Protein AF-A0A9E5R4J4-F1 (afdb_monomer_lite)

Structure (mmCIF, N/CA/C/O backbone):
data_AF-A0A9E5R4J4-F1
#
_entry.id   AF-A0A9E5R4J4-F1
#
loop_
_atom_site.group_PDB
_atom_site.id
_atom_site.type_symbol
_atom_site.label_atom_id
_atom_site.label_alt_id
_atom_site.label_comp_id
_atom_site.label_asym_id
_atom_site.label_entity_id
_atom_site.label_seq_id
_atom_site.pdbx_PDB_ins_code
_atom_site.Cartn_x
_atom_site.Cartn_y
_atom_site.Cartn_z
_atom_site.occupancy
_atom_site.B_iso_or_equiv
_atom_site.auth_seq_id
_atom_site.auth_comp_id
_atom_site.auth_asym_id
_atom_site.auth_atom_id
_atom_site.pdbx_PDB_model_num
ATOM 1 N N . MET A 1 1 ? -10.275 -3.335 26.286 1.00 38.19 1 MET A N 1
ATOM 2 C CA . MET A 1 1 ? -9.156 -3.518 25.333 1.00 38.19 1 MET A CA 1
ATOM 3 C C . MET A 1 1 ? -9.620 -3.153 23.929 1.00 38.19 1 MET A C 1
ATOM 5 O O . MET A 1 1 ? -10.429 -3.871 23.347 1.00 38.19 1 MET A O 1
ATOM 9 N N . SER A 1 2 ? -9.188 -2.002 23.412 1.00 32.31 2 SER A N 1
ATOM 10 C CA . SER A 1 2 ? -9.536 -1.545 22.062 1.00 32.31 2 SER A CA 1
ATOM 11 C C . SER A 1 2 ? -8.867 -2.446 21.025 1.00 32.31 2 SER A C 1
ATOM 13 O O . SER A 1 2 ? -7.646 -2.535 20.973 1.00 32.31 2 SER A O 1
ATOM 15 N N . LYS A 1 3 ? -9.671 -3.146 20.215 1.00 42.53 3 LYS A N 1
ATOM 16 C CA . LYS A 1 3 ? -9.186 -3.974 19.104 1.00 42.53 3 LYS A CA 1
ATOM 17 C C . LYS A 1 3 ? -8.513 -3.077 18.060 1.00 42.53 3 LYS A C 1
ATOM 19 O O . LYS A 1 3 ? -9.195 -2.520 17.200 1.00 42.53 3 LYS A O 1
ATOM 24 N N . ILE A 1 4 ? -7.189 -2.967 18.110 1.00 50.22 4 ILE A N 1
ATOM 25 C CA . ILE A 1 4 ? -6.388 -2.637 16.929 1.00 50.22 4 ILE A CA 1
ATOM 26 C C . ILE A 1 4 ? -6.675 -3.766 15.924 1.00 50.22 4 ILE A C 1
ATOM 28 O O . ILE A 1 4 ? -6.344 -4.913 16.202 1.00 50.22 4 ILE A O 1
ATOM 32 N N . GLY A 1 5 ? -7.370 -3.498 14.810 1.00 50.97 5 GLY A N 1
ATOM 33 C CA . GLY A 1 5 ? -7.516 -4.510 13.746 1.00 50.97 5 GLY A CA 1
ATOM 34 C C . GLY A 1 5 ? -8.881 -4.660 13.074 1.00 50.97 5 GLY A C 1
ATOM 35 O O . GLY A 1 5 ? -9.403 -5.770 12.994 1.00 50.97 5 GLY A O 1
ATOM 36 N N . LYS A 1 6 ? -9.458 -3.584 12.527 1.00 56.41 6 LYS A N 1
ATOM 37 C CA . LYS A 1 6 ? -10.513 -3.723 11.495 1.00 56.41 6 LYS A CA 1
ATOM 38 C C . LYS A 1 6 ? -10.224 -2.982 10.194 1.00 56.41 6 LYS A C 1
ATOM 40 O O . LYS A 1 6 ? -10.870 -3.269 9.189 1.00 56.41 6 LYS A O 1
ATOM 45 N N . GLU A 1 7 ? -9.260 -2.070 10.201 1.00 73.69 7 GLU A N 1
ATOM 46 C CA . GLU A 1 7 ? -8.936 -1.224 9.061 1.00 73.69 7 GLU A CA 1
ATOM 47 C C . GLU A 1 7 ? -7.442 -1.286 8.765 1.00 73.69 7 GLU A C 1
ATOM 49 O O . GLU A 1 7 ? -6.609 -1.460 9.661 1.00 73.69 7 GLU A O 1
ATOM 54 N N . ALA A 1 8 ? -7.116 -1.145 7.487 1.00 78.56 8 ALA A N 1
ATOM 55 C CA . ALA A 1 8 ? -5.751 -1.031 7.021 1.00 78.56 8 ALA A CA 1
ATOM 56 C C . ALA A 1 8 ? -5.599 0.255 6.209 1.00 78.56 8 ALA A C 1
ATOM 58 O O . ALA A 1 8 ? -6.538 0.737 5.571 1.00 78.56 8 ALA A O 1
ATOM 59 N N . GLN A 1 9 ? -4.399 0.816 6.234 1.00 86.31 9 GLN A N 1
ATOM 60 C CA . GLN A 1 9 ? -4.022 1.934 5.385 1.00 86.31 9 GLN A CA 1
ATOM 61 C C . GLN A 1 9 ? -2.894 1.485 4.466 1.00 86.31 9 GLN A C 1
ATOM 63 O O . GLN A 1 9 ? -1.903 0.909 4.911 1.00 86.31 9 GLN A O 1
ATOM 68 N N . LEU A 1 10 ? -3.051 1.760 3.178 1.00 87.06 10 LEU A N 1
ATOM 69 C CA . LEU A 1 10 ? -2.049 1.502 2.161 1.00 87.06 10 LEU A CA 1
ATOM 70 C C . LEU A 1 10 ? -1.299 2.795 1.861 1.00 87.06 10 LEU A C 1
ATOM 72 O O . LEU A 1 10 ? -1.886 3.732 1.328 1.00 87.06 10 LEU A O 1
ATOM 76 N N . ALA A 1 11 ? -0.012 2.838 2.173 1.00 89.81 11 ALA A N 1
ATOM 77 C CA . ALA A 1 11 ? 0.886 3.899 1.745 1.00 89.81 11 ALA A CA 1
ATOM 78 C C . ALA A 1 11 ? 1.565 3.477 0.437 1.00 89.81 11 ALA A C 1
ATOM 80 O O . ALA A 1 11 ? 2.291 2.488 0.410 1.00 89.81 11 ALA A O 1
ATOM 81 N N . VAL A 1 12 ? 1.330 4.213 -0.642 1.00 88.69 12 VAL A N 1
ATOM 82 C CA . VAL A 1 12 ? 1.888 3.968 -1.975 1.00 88.69 12 VAL A CA 1
ATOM 83 C C . VAL A 1 12 ? 2.951 5.011 -2.265 1.00 88.69 12 VAL A C 1
ATOM 85 O O . VAL A 1 12 ? 2.656 6.204 -2.227 1.00 88.69 12 VAL A O 1
ATOM 88 N N . LYS A 1 13 ? 4.162 4.563 -2.594 1.00 88.50 13 LYS A N 1
ATOM 89 C CA . LYS A 1 13 ? 5.214 5.411 -3.145 1.00 88.50 13 LYS A CA 1
ATOM 90 C C . LYS A 1 13 ? 5.233 5.265 -4.661 1.00 88.50 13 LYS A C 1
ATOM 92 O O . LYS A 1 13 ? 5.414 4.171 -5.205 1.00 88.50 13 LYS A O 1
ATOM 97 N N . TRP A 1 14 ? 5.063 6.384 -5.342 1.00 88.88 14 TRP A N 1
ATOM 98 C CA . TRP A 1 14 ? 5.174 6.487 -6.788 1.00 88.88 14 TRP A CA 1
ATOM 99 C C . TRP A 1 14 ? 6.639 6.638 -7.213 1.00 88.88 14 TRP A C 1
ATOM 101 O O . TRP A 1 14 ? 7.504 7.030 -6.428 1.00 88.88 14 TRP A O 1
ATOM 111 N N . ALA A 1 15 ? 6.932 6.333 -8.475 1.00 86.38 15 ALA A N 1
ATOM 112 C CA . ALA A 1 15 ? 8.270 6.429 -9.055 1.00 86.38 15 ALA A CA 1
ATOM 113 C C . ALA A 1 15 ? 8.815 7.868 -9.053 1.00 86.38 15 ALA A C 1
ATOM 115 O O . ALA A 1 15 ? 10.019 8.062 -8.944 1.00 86.38 15 ALA A O 1
ATOM 116 N N . ASN A 1 16 ? 7.931 8.869 -9.091 1.00 86.12 16 ASN A N 1
ATOM 117 C CA . ASN A 1 16 ? 8.285 10.285 -8.954 1.00 86.12 16 ASN A CA 1
ATOM 118 C C . ASN A 1 16 ? 8.579 10.711 -7.498 1.00 86.12 16 ASN A C 1
ATOM 120 O O . ASN A 1 16 ? 8.767 11.892 -7.232 1.00 86.12 16 ASN A O 1
ATOM 124 N N . GLY A 1 17 ? 8.570 9.777 -6.541 1.00 85.50 17 GLY A N 1
ATOM 125 C CA . GLY A 1 17 ? 8.823 10.045 -5.125 1.00 85.50 17 GLY A CA 1
ATOM 126 C C . GLY A 1 17 ? 7.600 10.496 -4.323 1.00 85.50 17 GLY A C 1
ATOM 127 O O . GLY A 1 17 ? 7.685 10.546 -3.096 1.00 85.50 17 GLY A O 1
ATOM 128 N N . HIS A 1 18 ? 6.464 10.762 -4.975 1.00 91.00 18 HIS A N 1
ATOM 129 C CA . HIS A 1 18 ? 5.230 11.159 -4.302 1.00 91.00 18 HIS A CA 1
ATOM 130 C C . HIS A 1 18 ? 4.621 10.002 -3.500 1.00 91.00 18 HIS A C 1
ATOM 132 O O . HIS A 1 18 ? 4.694 8.837 -3.903 1.00 91.00 18 HIS A O 1
ATOM 138 N N . TRP A 1 19 ? 3.969 10.333 -2.385 1.00 90.06 19 TRP A N 1
ATOM 139 C CA . TRP A 1 19 ? 3.268 9.374 -1.536 1.00 90.06 19 TRP A CA 1
ATOM 140 C C . TRP A 1 19 ? 1.759 9.565 -1.619 1.00 90.06 19 TRP A C 1
ATOM 142 O O . TRP A 1 19 ? 1.251 10.681 -1.583 1.00 90.06 19 TRP A O 1
ATOM 152 N N . THR A 1 20 ? 1.011 8.471 -1.690 1.00 88.94 20 THR A N 1
ATOM 153 C CA . THR A 1 20 ? -0.454 8.498 -1.635 1.00 88.94 20 THR A CA 1
ATOM 154 C C . THR A 1 20 ? -0.958 7.460 -0.650 1.00 88.94 20 THR A C 1
ATOM 156 O O . THR A 1 20 ? -0.444 6.347 -0.596 1.00 88.94 20 THR A O 1
ATOM 159 N N . TYR A 1 21 ? -1.960 7.827 0.145 1.00 87.06 21 TYR A N 1
ATOM 160 C CA . TYR A 1 21 ? -2.476 6.995 1.225 1.00 87.06 21 TYR A CA 1
ATOM 161 C C . TYR A 1 21 ? -3.918 6.596 0.932 1.00 87.06 21 TYR A C 1
ATOM 163 O O . TYR A 1 21 ? -4.789 7.452 0.796 1.00 87.06 21 TY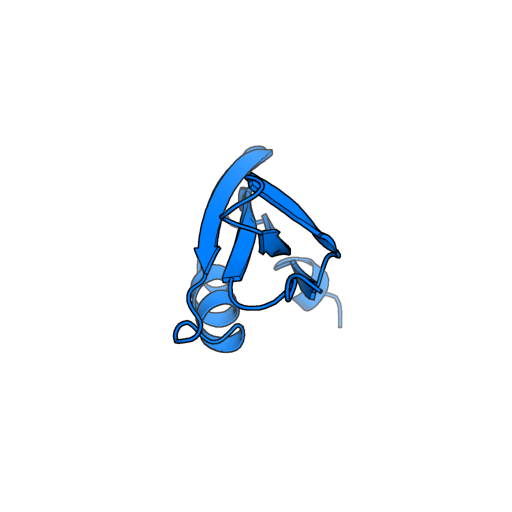R A O 1
ATOM 171 N N . TYR A 1 22 ? -4.180 5.294 0.867 1.00 83.56 22 TYR A N 1
ATOM 172 C CA . TYR A 1 22 ? -5.509 4.744 0.624 1.00 83.56 22 TYR A CA 1
ATOM 173 C C . TYR A 1 22 ? -6.031 4.035 1.864 1.00 83.56 22 TYR A C 1
ATOM 175 O O . TYR A 1 22 ? -5.297 3.326 2.552 1.00 83.56 22 TYR A O 1
ATOM 183 N N . ARG A 1 23 ? -7.329 4.180 2.126 1.00 79.25 23 ARG A N 1
ATOM 184 C CA . ARG A 1 23 ? -8.021 3.345 3.109 1.00 79.25 23 ARG A CA 1
ATOM 185 C C . ARG A 1 23 ? -8.332 1.993 2.479 1.00 79.25 23 ARG A C 1
ATOM 187 O O . ARG A 1 23 ? -8.853 1.925 1.366 1.00 79.25 23 ARG A O 1
ATOM 194 N N . VAL A 1 24 ? -8.030 0.923 3.200 1.00 75.44 24 VAL A N 1
ATOM 195 C CA . VAL A 1 24 ? -8.310 -0.452 2.793 1.00 75.44 24 VAL A CA 1
ATOM 196 C C . VAL A 1 24 ? -9.386 -1.001 3.721 1.00 75.44 24 VAL A C 1
ATOM 198 O O . VAL A 1 24 ? -9.158 -1.205 4.914 1.00 75.44 24 VAL A O 1
ATOM 201 N N . SER A 1 25 ? -10.584 -1.203 3.169 1.00 69.06 25 SER A N 1
ATOM 202 C CA . SER A 1 25 ? -11.675 -1.874 3.876 1.00 69.06 25 SER A CA 1
ATOM 203 C C . SER A 1 25 ? -11.497 -3.391 3.820 1.00 69.06 25 SER A C 1
ATOM 205 O O . SER A 1 25 ? -10.858 -3.916 2.905 1.00 69.06 25 SER A O 1
ATOM 207 N N . LYS A 1 26 ? -12.131 -4.101 4.763 1.00 60.81 26 LYS A N 1
ATOM 208 C CA . LYS A 1 26 ? -12.131 -5.572 4.887 1.00 60.81 26 LYS A CA 1
ATOM 209 C C . LYS A 1 26 ? -12.399 -6.327 3.567 1.00 60.81 26 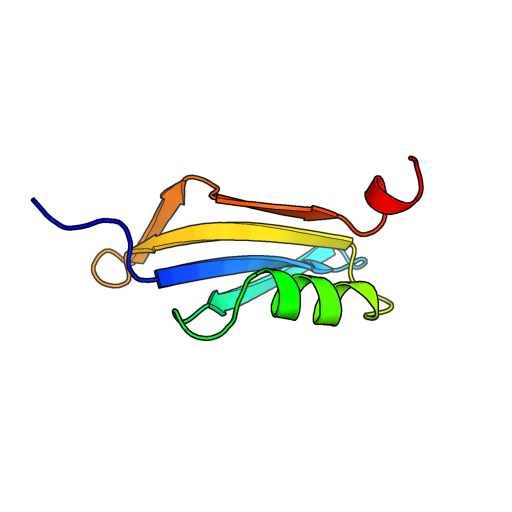LYS A C 1
ATOM 211 O O . LYS A 1 26 ? -11.985 -7.473 3.438 1.00 60.81 26 LYS A O 1
ATOM 216 N N . TYR A 1 27 ? -13.071 -5.704 2.593 1.00 54.25 27 TYR A N 1
ATOM 217 C CA . TYR A 1 27 ? -13.475 -6.330 1.328 1.00 54.25 27 TYR A CA 1
ATOM 218 C C . TYR A 1 27 ? -12.480 -6.147 0.168 1.00 54.25 27 TYR A C 1
ATOM 220 O O . TYR A 1 27 ? -12.561 -6.880 -0.816 1.00 54.25 27 TYR A O 1
ATOM 228 N N . ARG A 1 28 ? -11.513 -5.217 0.254 1.00 59.12 28 ARG A N 1
ATOM 229 C CA . ARG A 1 28 ? -10.420 -5.121 -0.733 1.00 59.12 28 ARG A CA 1
ATOM 230 C C . ARG A 1 28 ? -9.271 -6.019 -0.287 1.00 59.12 28 ARG A C 1
ATOM 232 O O . ARG A 1 28 ? -8.402 -5.599 0.469 1.00 59.12 28 ARG A O 1
ATOM 239 N N . GLN A 1 29 ? -9.288 -7.269 -0.747 1.00 67.81 29 GLN A N 1
ATOM 240 C CA . GLN A 1 29 ? -8.230 -8.237 -0.455 1.00 67.81 29 GLN A CA 1
ATOM 241 C C . GLN A 1 29 ? -6.865 -7.714 -0.933 1.00 67.81 29 GLN A C 1
ATOM 243 O O . GLN A 1 29 ? -6.757 -7.155 -2.027 1.00 67.81 29 GLN A O 1
ATOM 248 N N . TRP A 1 30 ? -5.815 -7.939 -0.137 1.00 70.56 30 TRP A N 1
ATOM 249 C CA . TRP A 1 30 ? -4.432 -7.556 -0.454 1.00 70.56 30 TRP A CA 1
ATOM 250 C C . TRP A 1 30 ? -4.007 -8.001 -1.861 1.00 70.56 30 TRP A C 1
ATOM 252 O O . TRP A 1 30 ? -3.430 -7.218 -2.607 1.00 70.56 30 TRP A O 1
ATOM 262 N N . ALA A 1 31 ? -4.399 -9.207 -2.280 1.00 74.56 31 ALA A N 1
ATOM 263 C CA . ALA A 1 31 ? -4.125 -9.727 -3.619 1.00 74.56 31 ALA A CA 1
ATOM 264 C C . ALA A 1 31 ? -4.709 -8.857 -4.752 1.00 74.56 31 ALA A C 1
ATOM 266 O O . ALA A 1 31 ? -4.070 -8.682 -5.788 1.00 74.56 31 ALA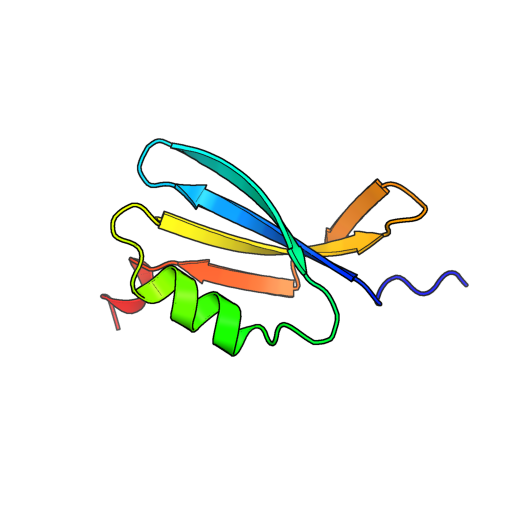 A O 1
ATOM 267 N N . ALA A 1 32 ? -5.899 -8.274 -4.565 1.00 77.06 32 ALA A N 1
ATOM 268 C CA . ALA A 1 32 ? -6.508 -7.378 -5.549 1.00 77.06 32 ALA A CA 1
ATOM 269 C C . ALA A 1 32 ? -5.765 -6.035 -5.627 1.00 77.06 32 ALA A C 1
ATOM 271 O O . ALA A 1 32 ? -5.579 -5.492 -6.715 1.00 77.06 32 ALA A O 1
ATOM 272 N N . ILE A 1 33 ? -5.298 -5.530 -4.481 1.00 76.38 33 ILE A N 1
ATOM 273 C CA . ILE A 1 33 ? -4.460 -4.328 -4.394 1.00 76.38 33 ILE A CA 1
ATOM 274 C C . ILE A 1 33 ? -3.127 -4.570 -5.108 1.00 76.38 33 ILE A C 1
ATOM 276 O O . ILE A 1 33 ? -2.762 -3.803 -5.995 1.00 76.38 33 ILE A O 1
ATOM 280 N N . VAL A 1 34 ? -2.440 -5.666 -4.785 1.00 75.56 34 VAL A N 1
ATOM 281 C CA . VAL A 1 34 ? -1.182 -6.063 -5.433 1.00 75.56 34 VAL A CA 1
ATOM 282 C C . VAL A 1 34 ? -1.368 -6.188 -6.945 1.00 75.56 34 VAL A C 1
ATOM 284 O O . VAL A 1 34 ? -0.615 -5.584 -7.705 1.00 75.56 34 VAL A O 1
ATOM 287 N N . ARG A 1 35 ? -2.421 -6.882 -7.401 1.00 79.94 35 ARG A N 1
ATOM 288 C CA . ARG A 1 35 ? -2.735 -7.027 -8.832 1.00 79.94 35 ARG A CA 1
ATOM 289 C C . ARG A 1 35 ? -2.955 -5.681 -9.521 1.00 79.94 35 ARG A C 1
ATOM 291 O O . ARG A 1 35 ? -2.461 -5.489 -10.628 1.00 79.94 35 ARG A O 1
ATOM 298 N N . HIS A 1 36 ? -3.673 -4.759 -8.879 1.00 82.75 36 HIS A N 1
ATOM 299 C CA . HIS A 1 36 ? -3.876 -3.414 -9.410 1.00 82.75 36 HIS A CA 1
ATOM 300 C C . HIS A 1 36 ? -2.536 -2.693 -9.597 1.00 82.75 36 HIS A C 1
ATOM 302 O O . HIS A 1 36 ? -2.231 -2.247 -10.701 1.00 82.75 36 HIS A O 1
ATOM 308 N N . PHE A 1 37 ? -1.702 -2.640 -8.554 1.00 80.44 37 PHE A N 1
ATOM 309 C CA . PHE A 1 37 ? -0.441 -1.894 -8.583 1.00 80.44 37 PHE A CA 1
ATOM 310 C C . PHE A 1 37 ? 0.658 -2.547 -9.429 1.00 80.44 37 PHE A C 1
ATOM 312 O O . PHE A 1 37 ? 1.513 -1.835 -9.959 1.00 80.44 37 PHE A O 1
ATOM 319 N N . ARG A 1 38 ? 0.606 -3.866 -9.652 1.00 79.12 38 ARG A N 1
ATOM 320 C CA . ARG A 1 38 ? 1.530 -4.576 -10.550 1.00 79.12 38 ARG A CA 1
ATOM 321 C C . ARG A 1 38 ? 1.527 -3.987 -11.962 1.00 79.12 38 ARG A C 1
ATOM 323 O O . ARG A 1 38 ? 2.589 -3.786 -12.550 1.00 79.12 38 ARG A O 1
ATOM 330 N N . ASN A 1 39 ? 0.362 -3.598 -12.475 1.00 80.31 39 ASN A N 1
ATOM 331 C CA . ASN A 1 39 ? 0.227 -3.076 -13.839 1.00 80.31 39 ASN A CA 1
ATOM 332 C C . ASN A 1 39 ? 0.413 -1.552 -13.955 1.00 80.31 39 ASN A C 1
ATOM 334 O O . ASN A 1 39 ? 0.487 -1.027 -15.064 1.00 80.31 39 ASN A O 1
ATOM 338 N N . VAL A 1 40 ? 0.550 -0.819 -12.846 1.00 84.06 40 VAL A N 1
ATOM 339 C CA . VAL A 1 40 ? 0.687 0.645 -12.898 1.00 84.06 40 VAL A CA 1
ATOM 340 C C . VAL A 1 40 ? 2.115 1.039 -13.291 1.00 84.06 40 VAL A C 1
ATOM 342 O O . VAL A 1 40 ? 3.084 0.657 -12.631 1.00 84.06 40 VAL A O 1
ATOM 345 N N . LYS A 1 41 ? 2.264 1.805 -14.382 1.00 79.25 41 LYS A N 1
ATOM 346 C CA . LYS A 1 41 ? 3.572 2.188 -14.959 1.00 79.25 41 LYS A CA 1
ATOM 347 C C . LYS A 1 41 ? 4.457 3.001 -14.008 1.00 79.25 41 LYS A C 1
ATOM 349 O O . LYS A 1 41 ? 5.666 2.820 -14.016 1.00 79.25 41 LYS A O 1
ATOM 354 N N . HIS A 1 42 ? 3.868 3.840 -13.160 1.00 82.88 42 HIS A N 1
ATOM 355 C CA . HIS A 1 42 ? 4.611 4.748 -12.275 1.00 82.88 42 HIS A CA 1
ATOM 356 C C . HIS A 1 42 ? 4.615 4.315 -10.808 1.00 82.88 42 HIS A C 1
ATOM 358 O O . HIS A 1 42 ? 4.898 5.118 -9.924 1.00 82.88 42 HIS A O 1
ATOM 364 N N . PHE A 1 43 ? 4.287 3.059 -10.525 1.00 84.94 43 PHE A N 1
ATOM 365 C CA . PHE A 1 43 ? 4.288 2.5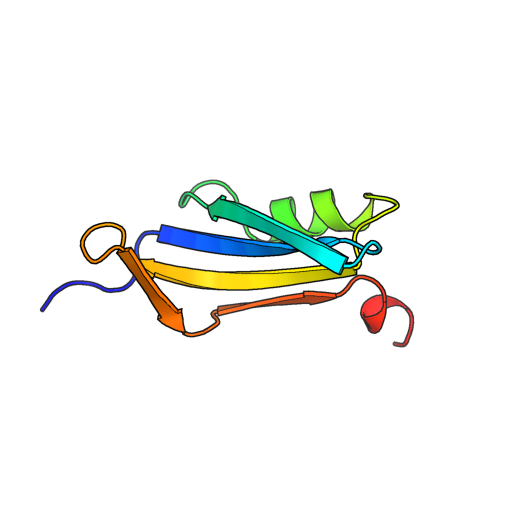25 -9.170 1.00 84.94 43 PHE A CA 1
ATOM 366 C C . PHE A 1 43 ? 5.680 2.016 -8.772 1.00 84.94 43 PHE A C 1
ATOM 368 O O . PHE A 1 43 ? 6.297 1.272 -9.534 1.00 84.94 43 PHE A O 1
ATOM 375 N N . ARG A 1 44 ? 6.162 2.389 -7.574 1.00 85.50 44 ARG A N 1
ATOM 376 C CA . ARG A 1 44 ? 7.420 1.872 -7.014 1.00 85.50 44 ARG A CA 1
ATOM 377 C C . ARG A 1 44 ? 7.152 0.77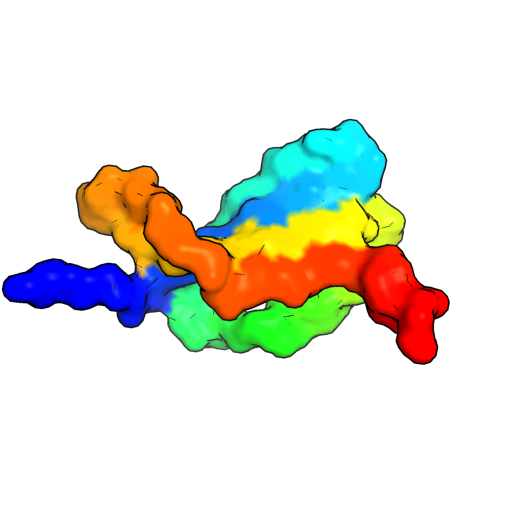2 -5.991 1.00 85.50 44 ARG A C 1
ATOM 379 O O . ARG A 1 44 ? 7.499 -0.377 -6.243 1.00 85.50 44 ARG A O 1
ATOM 386 N N . PHE A 1 45 ? 6.545 1.122 -4.857 1.00 88.81 45 PHE A N 1
ATOM 387 C CA . PHE A 1 45 ? 6.183 0.162 -3.813 1.00 88.81 45 PHE A CA 1
ATOM 388 C C . PHE A 1 45 ? 4.966 0.628 -3.004 1.00 88.81 45 PHE A C 1
ATOM 390 O O . PHE A 1 45 ? 4.600 1.803 -3.009 1.00 88.81 45 PHE A O 1
ATOM 397 N N . ALA A 1 46 ? 4.352 -0.303 -2.281 1.00 88.38 46 ALA A N 1
ATOM 398 C CA . ALA A 1 46 ? 3.266 -0.073 -1.349 1.00 88.38 46 ALA A CA 1
ATOM 399 C C . ALA A 1 46 ? 3.559 -0.759 -0.015 1.00 88.38 46 ALA A C 1
ATOM 401 O O . ALA A 1 46 ? 4.034 -1.894 0.026 1.00 88.38 46 ALA A O 1
ATOM 402 N N . ILE A 1 47 ? 3.221 -0.083 1.075 1.00 89.00 47 ILE A N 1
ATOM 403 C CA . ILE A 1 47 ? 3.302 -0.608 2.434 1.00 89.00 47 ILE A CA 1
ATOM 404 C C . ILE A 1 47 ? 1.906 -0.571 3.034 1.00 89.00 47 ILE A C 1
ATOM 406 O O . ILE A 1 47 ? 1.234 0.460 3.007 1.00 89.00 47 ILE A O 1
ATOM 410 N N . MET A 1 48 ? 1.463 -1.695 3.579 1.00 87.25 48 MET A N 1
ATOM 411 C CA . MET A 1 48 ? 0.197 -1.793 4.283 1.00 87.25 48 MET A CA 1
ATOM 412 C C . MET A 1 48 ? 0.448 -1.745 5.782 1.00 87.25 48 MET A C 1
ATOM 414 O O . MET A 1 48 ? 1.242 -2.522 6.309 1.00 87.25 48 MET A O 1
ATOM 418 N N . TYR A 1 49 ? -0.257 -0.855 6.465 1.00 85.81 49 TYR A N 1
ATOM 419 C CA . TYR A 1 49 ? -0.196 -0.698 7.909 1.00 85.81 49 TYR A CA 1
ATOM 420 C C . TYR A 1 49 ? -1.547 -1.001 8.540 1.00 85.81 49 TYR A C 1
ATOM 422 O O . TYR A 1 49 ? -2.596 -0.732 7.947 1.00 85.81 49 TYR A O 1
ATOM 430 N N . GLN A 1 50 ? -1.522 -1.497 9.775 1.00 84.88 50 GLN A N 1
ATOM 431 C CA . GLN A 1 50 ? -2.692 -1.425 10.638 1.00 84.88 50 GLN A CA 1
ATOM 432 C C . GLN A 1 50 ? -3.058 0.038 10.850 1.00 84.88 50 GLN A C 1
ATOM 434 O O . GLN A 1 50 ? -2.190 0.881 11.082 1.00 84.88 50 GLN A O 1
ATOM 439 N N . TYR A 1 51 ? -4.348 0.336 10.781 1.00 81.00 51 TYR A N 1
ATOM 440 C CA . TYR A 1 51 ? -4.834 1.686 10.996 1.00 81.00 51 TYR A CA 1
ATOM 441 C C . TYR A 1 51 ? -5.931 1.686 12.053 1.00 81.00 51 TYR A C 1
ATOM 443 O O . TYR A 1 51 ? -6.897 0.925 11.960 1.00 81.00 51 TYR A O 1
ATOM 451 N N . ASN A 1 52 ? -5.777 2.537 13.069 1.00 75.94 52 ASN A N 1
ATOM 452 C CA . ASN A 1 52 ? -6.831 2.811 14.033 1.00 75.94 52 ASN A CA 1
ATOM 453 C C . ASN A 1 52 ? -7.519 4.124 13.659 1.00 75.94 52 ASN A C 1
ATOM 455 O O . ASN A 1 52 ? -6.994 5.205 13.915 1.00 75.94 52 ASN A O 1
ATOM 459 N N . HIS A 1 53 ? -8.720 4.032 13.091 1.00 69.69 53 HIS A N 1
ATOM 460 C CA . HIS A 1 53 ? -9.493 5.210 12.707 1.00 69.69 53 HIS A CA 1
ATOM 461 C C . HIS A 1 53 ? -9.875 6.099 13.894 1.00 69.69 53 HIS A C 1
ATOM 463 O O . HIS A 1 53 ? -9.914 7.319 13.754 1.00 69.69 53 HIS A O 1
ATOM 469 N N . LYS A 1 54 ? -10.154 5.506 15.063 1.00 74.50 54 LYS A N 1
ATOM 470 C CA . LYS A 1 54 ? -10.579 6.267 16.247 1.00 74.50 54 LYS A CA 1
ATOM 471 C C . LYS A 1 54 ? -9.462 7.169 16.754 1.00 74.50 54 LYS A C 1
ATOM 473 O O . LYS A 1 54 ? -9.709 8.317 17.092 1.00 74.50 54 LYS A O 1
ATOM 478 N N . GLU A 1 55 ? -8.244 6.643 16.760 1.00 75.75 55 GLU A N 1
ATOM 479 C CA . GLU A 1 55 ? -7.066 7.347 17.272 1.00 75.75 55 GLU A CA 1
ATOM 480 C C . GLU A 1 55 ? -6.304 8.085 16.164 1.00 75.75 55 GLU A C 1
ATOM 482 O O . GLU A 1 55 ? -5.422 8.883 16.451 1.00 75.75 55 GLU A O 1
ATOM 487 N N . LYS A 1 56 ? -6.648 7.849 14.889 1.00 72.56 56 LYS A N 1
ATOM 488 C CA . LYS A 1 56 ? -5.921 8.323 13.696 1.00 72.56 56 LYS A CA 1
ATOM 489 C C . LYS A 1 56 ? -4.446 7.899 13.672 1.00 72.56 56 LYS A C 1
ATOM 491 O O . LYS A 1 56 ? -3.634 8.518 12.986 1.00 72.56 56 LYS A O 1
ATOM 496 N N . ILE A 1 57 ? -4.109 6.816 14.369 1.00 76.06 57 ILE A N 1
ATOM 497 C CA . ILE A 1 57 ? -2.742 6.308 14.502 1.00 76.06 57 ILE A CA 1
ATOM 498 C C . ILE A 1 57 ? -2.512 5.154 13.524 1.00 76.06 57 ILE A C 1
ATOM 500 O O . ILE A 1 57 ? -3.337 4.246 13.371 1.00 76.06 57 ILE A O 1
ATOM 504 N N . ARG A 1 58 ? -1.352 5.196 12.866 1.00 77.06 58 ARG A N 1
ATOM 505 C CA . ARG A 1 58 ? -0.804 4.103 12.064 1.00 77.06 58 ARG A CA 1
ATOM 506 C C . ARG A 1 58 ? -0.014 3.169 12.980 1.00 77.06 58 ARG A C 1
ATOM 508 O O . ARG A 1 58 ? 0.919 3.611 13.639 1.00 77.06 58 ARG A O 1
ATOM 515 N N . GLY A 1 59 ? -0.419 1.906 13.023 1.00 78.88 59 GLY A N 1
ATOM 516 C CA . GLY A 1 59 ? 0.221 0.859 13.814 1.00 78.88 59 GLY A CA 1
ATOM 517 C C . GLY A 1 59 ? 1.303 0.119 13.030 1.00 78.88 59 GLY A C 1
ATOM 518 O O . GLY A 1 59 ? 2.008 0.699 12.203 1.00 78.88 59 GLY A O 1
ATOM 519 N N . GLN A 1 60 ? 1.415 -1.187 13.275 1.00 84.69 60 GLN A N 1
ATOM 520 C CA . GLN A 1 60 ? 2.453 -2.014 12.664 1.00 84.69 60 GLN A CA 1
ATOM 521 C C . GLN A 1 60 ? 2.279 -2.151 11.144 1.00 84.69 60 GLN A C 1
ATOM 523 O O . GLN A 1 60 ? 1.160 -2.142 10.616 1.00 84.69 60 GLN A O 1
ATOM 528 N N . GLN A 1 61 ? 3.394 -2.351 10.443 1.00 86.94 61 GLN A N 1
ATOM 529 C CA . GLN A 1 61 ? 3.386 -2.807 9.057 1.00 86.94 61 GLN A CA 1
ATOM 530 C C . GLN A 1 61 ? 2.879 -4.256 8.995 1.00 86.94 61 GLN A C 1
ATOM 532 O O . GLN A 1 61 ? 3.380 -5.127 9.697 1.00 86.94 61 GLN A O 1
ATOM 537 N N . ILE A 1 62 ? 1.892 -4.512 8.140 1.00 83.62 62 ILE A N 1
ATOM 538 C CA . ILE A 1 62 ? 1.254 -5.826 7.938 1.00 83.62 62 ILE A CA 1
ATOM 539 C C . ILE A 1 62 ? 1.317 -6.314 6.489 1.00 83.62 62 ILE A C 1
ATOM 541 O O . ILE A 1 62 ? 0.826 -7.394 6.180 1.00 83.62 62 ILE A O 1
ATOM 545 N N . GLY A 1 63 ? 1.900 -5.529 5.586 1.00 82.31 63 GLY A N 1
ATOM 546 C CA . GLY A 1 63 ? 2.119 -5.937 4.205 1.00 82.31 63 GLY A CA 1
ATOM 547 C C . GLY A 1 63 ? 3.114 -5.030 3.502 1.00 82.31 63 GLY A C 1
ATOM 548 O O . GLY A 1 63 ? 3.259 -3.858 3.848 1.00 82.31 63 GLY A O 1
ATOM 549 N N . TYR A 1 64 ? 3.802 -5.584 2.514 1.00 86.19 64 TYR A N 1
ATOM 550 C CA . TYR A 1 64 ? 4.761 -4.874 1.681 1.00 86.19 64 TYR A CA 1
ATOM 551 C C . TYR A 1 64 ? 4.716 -5.452 0.271 1.00 86.19 64 TYR A C 1
ATOM 553 O O . TYR A 1 64 ? 4.693 -6.669 0.100 1.00 86.19 64 TYR A O 1
ATOM 561 N N . PHE A 1 65 ? 4.682 -4.580 -0.728 1.00 83.94 65 PHE A N 1
ATOM 562 C CA . PHE A 1 65 ? 4.737 -4.946 -2.136 1.00 83.94 65 PHE A CA 1
ATOM 563 C C . PHE A 1 65 ? 5.656 -3.974 -2.863 1.00 83.94 65 PHE A C 1
ATOM 565 O O . PHE A 1 65 ? 5.425 -2.769 -2.826 1.00 83.94 65 PHE A O 1
ATOM 572 N N . ASP A 1 66 ? 6.673 -4.482 -3.544 1.00 85.38 66 ASP A N 1
ATOM 573 C CA . ASP A 1 66 ? 7.580 -3.679 -4.358 1.00 85.38 66 ASP A CA 1
ATOM 574 C C . ASP A 1 66 ? 7.690 -4.306 -5.744 1.00 85.38 66 ASP A C 1
ATOM 576 O O . ASP A 1 66 ? 8.131 -5.445 -5.898 1.00 85.38 66 ASP A O 1
ATOM 580 N N . LYS A 1 67 ? 7.303 -3.523 -6.753 1.00 74.31 67 LYS A N 1
ATOM 581 C CA . LYS A 1 67 ? 7.262 -3.951 -8.149 1.00 74.31 67 LYS A CA 1
ATOM 582 C C . LYS A 1 67 ? 8.649 -4.239 -8.728 1.00 74.31 67 LYS A C 1
ATOM 584 O O . LYS A 1 67 ? 8.741 -5.005 -9.675 1.00 74.31 67 LYS A O 1
ATOM 589 N N . GLN A 1 68 ? 9.718 -3.649 -8.189 1.00 67.25 68 GLN A N 1
ATOM 590 C CA . GLN A 1 68 ? 11.084 -3.919 -8.653 1.00 67.25 68 GLN A CA 1
ATOM 591 C C . GLN A 1 68 ? 11.738 -5.103 -7.934 1.00 67.25 68 GLN A C 1
ATOM 593 O O . GLN A 1 68 ? 12.703 -5.651 -8.453 1.00 67.25 68 GLN A O 1
ATOM 598 N N . LYS A 1 69 ? 11.232 -5.519 -6.765 1.00 57.50 69 LYS A N 1
ATOM 599 C CA . LYS A 1 69 ? 11.746 -6.710 -6.069 1.00 57.50 69 LYS A CA 1
ATOM 600 C C . LYS A 1 69 ? 11.237 -8.017 -6.685 1.00 57.50 69 LYS A C 1
ATOM 602 O O . LYS A 1 69 ? 11.939 -9.013 -6.604 1.00 57.50 69 LYS A O 1
ATOM 607 N N . GLU A 1 70 ? 10.068 -8.009 -7.334 1.00 51.88 70 GLU A N 1
ATOM 608 C CA . GLU A 1 70 ? 9.564 -9.171 -8.092 1.00 51.88 70 GLU A CA 1
ATOM 609 C C . GLU A 1 70 ? 10.386 -9.480 -9.358 1.00 51.88 70 GLU A C 1
ATOM 611 O O . GLU A 1 70 ? 10.286 -10.584 -9.875 1.00 51.88 70 GLU A O 1
ATOM 616 N N . THR A 1 71 ? 11.204 -8.547 -9.860 1.00 42.28 71 THR A N 1
ATOM 617 C CA . THR A 1 71 ? 12.026 -8.754 -11.069 1.00 42.28 71 THR A CA 1
ATOM 618 C C . THR A 1 71 ? 13.388 -9.409 -10.786 1.00 42.28 71 THR A C 1
ATOM 620 O O . THR A 1 71 ? 14.147 -9.635 -11.721 1.00 42.28 71 THR A O 1
ATOM 623 N N . PHE A 1 72 ? 13.719 -9.681 -9.518 1.00 35.22 72 PHE A N 1
ATOM 624 C CA . PHE A 1 72 ? 15.023 -10.207 -9.080 1.00 35.22 72 PHE A CA 1
ATOM 625 C C . PHE A 1 72 ? 14.952 -11.604 -8.429 1.00 35.22 72 PHE A C 1
ATOM 627 O O . PHE A 1 72 ? 15.898 -11.995 -7.746 1.00 35.22 72 PHE A O 1
ATOM 634 N N . CYS A 1 73 ? 13.863 -12.351 -8.637 1.00 36.38 73 CYS A N 1
ATOM 635 C CA . CYS A 1 73 ? 13.762 -13.764 -8.258 1.00 36.38 73 CYS A CA 1
ATOM 636 C C . CYS A 1 73 ? 13.606 -14.642 -9.497 1.00 36.38 73 CYS A C 1
ATOM 638 O O . CYS A 1 73 ? 12.774 -14.274 -10.358 1.00 36.38 73 CYS A O 1
#

Radius of gyration: 13.01 Å; chains: 1; bounding box: 28×25×40 Å

pLDDT: mean 74.98,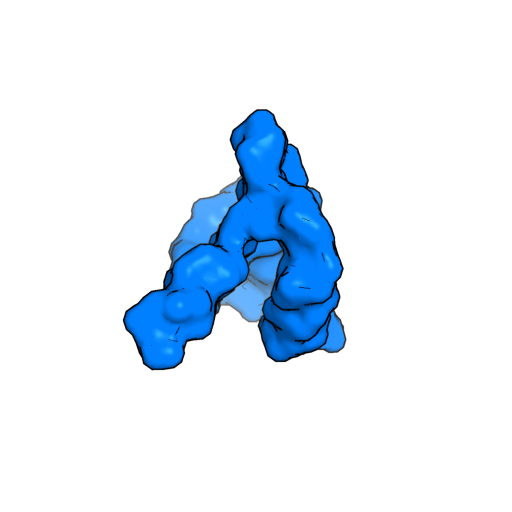 std 14.98, range [32.31, 91.0]

Foldseek 3Di:
DDDQDQWKKKWWQWQVRDIDIDIDGPPCDPVNVLVVQLPDPGTAKIWMFRADPVVRDTHDTDDIGGNVVVVVD

Secondary structure (DSSP, 8-state):
-----SEEEEEEEETTS-EEEEEE-TTS-HHHHHHHHHT-TTEEEEEEEEEETTTTEEEEEEEEEETTTGGG-

Sequence (73 aa):
MSKIGKEAQLAVKWANGHWTYYRVSKYRQWAAIVRHFRNVKHFRFAIMYQYNHKEKIRGQQIGYFDKQKETFC